Protein AF-A0A512NND5-F1 (afdb_monomer_lite)

Structure (mmCIF, N/CA/C/O backbone):
data_AF-A0A512NND5-F1
#
_entry.id   AF-A0A512NND5-F1
#
loop_
_atom_site.group_PDB
_atom_site.id
_atom_site.type_symbol
_atom_site.label_atom_id
_atom_site.label_alt_id
_atom_site.label_comp_id
_atom_site.label_asym_id
_atom_site.label_entity_id
_atom_site.label_seq_id
_atom_site.pdbx_PDB_ins_code
_atom_site.Cartn_x
_atom_site.Cartn_y
_atom_site.Cartn_z
_atom_site.occupancy
_atom_site.B_iso_or_equiv
_atom_site.auth_seq_id
_atom_site.auth_comp_id
_atom_site.auth_asym_id
_atom_site.auth_atom_id
_atom_site.pdbx_PDB_model_num
ATOM 1 N N . MET A 1 1 ? -11.406 7.876 19.343 1.00 60.53 1 MET A N 1
ATOM 2 C CA . MET A 1 1 ? -9.991 7.635 19.027 1.00 60.53 1 MET A CA 1
ATOM 3 C C . MET A 1 1 ? -9.228 8.880 19.425 1.00 60.53 1 MET A C 1
ATOM 5 O O . MET A 1 1 ? -9.695 9.969 19.104 1.00 60.53 1 MET A O 1
ATOM 9 N N . ASN A 1 2 ? -8.161 8.745 20.202 1.00 78.69 2 ASN A N 1
ATOM 10 C CA . ASN A 1 2 ? -7.308 9.884 20.543 1.00 78.69 2 ASN A CA 1
ATOM 11 C C . ASN A 1 2 ? -6.292 10.144 19.409 1.00 78.69 2 ASN A C 1
ATOM 13 O O . ASN A 1 2 ? -6.144 9.344 18.482 1.00 78.69 2 ASN A O 1
ATOM 17 N N . GLU A 1 3 ? -5.609 11.284 19.459 1.00 83.88 3 GLU A N 1
ATOM 18 C CA . GLU A 1 3 ? -4.628 11.691 18.443 1.00 83.88 3 GLU A CA 1
ATOM 19 C C . GLU A 1 3 ? -3.521 10.639 18.240 1.00 83.88 3 GLU A C 1
ATOM 21 O O . GLU A 1 3 ? -3.140 10.334 17.113 1.00 83.88 3 GLU A O 1
ATOM 26 N N . LYS A 1 4 ? -3.088 9.986 19.324 1.00 80.38 4 LYS A N 1
ATOM 27 C CA . LYS A 1 4 ? -2.044 8.953 19.307 1.00 80.38 4 LYS A CA 1
ATOM 28 C C . LYS A 1 4 ? -2.448 7.714 18.502 1.00 80.38 4 LYS A C 1
ATOM 30 O O . LYS A 1 4 ? -1.646 7.195 17.734 1.00 80.38 4 LYS A O 1
ATOM 35 N N . GLU A 1 5 ? -3.679 7.244 18.663 1.00 76.62 5 GLU A N 1
ATOM 36 C CA . GLU A 1 5 ? -4.217 6.105 17.906 1.00 76.62 5 GLU A CA 1
ATOM 37 C C . GLU A 1 5 ? -4.374 6.436 16.413 1.00 76.62 5 GLU A C 1
ATOM 39 O O . GLU A 1 5 ? -4.168 5.580 15.557 1.00 76.62 5 GLU A O 1
ATOM 44 N N . THR A 1 6 ? -4.696 7.694 16.097 1.00 80.06 6 THR A N 1
ATOM 45 C CA . THR A 1 6 ? -4.797 8.172 14.708 1.00 80.06 6 THR A CA 1
ATOM 46 C C . THR A 1 6 ? -3.428 8.223 14.047 1.00 80.06 6 THR A C 1
ATOM 48 O O . THR A 1 6 ? -3.268 7.704 12.947 1.00 80.06 6 THR A O 1
ATOM 51 N N . ASN A 1 7 ? -2.427 8.765 14.741 1.00 84.50 7 ASN A N 1
ATOM 52 C CA . ASN A 1 7 ? -1.059 8.832 14.231 1.00 84.50 7 ASN A CA 1
ATOM 53 C C . ASN A 1 7 ? -0.472 7.431 14.011 1.00 84.50 7 ASN A C 1
ATOM 55 O O . ASN A 1 7 ? 0.108 7.175 12.962 1.00 84.50 7 ASN A O 1
ATOM 59 N N . ALA A 1 8 ? -0.717 6.492 14.930 1.00 82.06 8 ALA A N 1
ATOM 60 C CA . ALA A 1 8 ? -0.279 5.104 14.769 1.00 82.06 8 ALA A CA 1
ATOM 61 C C . ALA A 1 8 ? -0.907 4.420 13.537 1.00 82.06 8 ALA A C 1
ATOM 63 O O . ALA A 1 8 ? -0.245 3.643 12.850 1.00 82.06 8 ALA A O 1
ATOM 64 N N . LEU A 1 9 ? -2.177 4.713 13.231 1.00 83.00 9 LEU A N 1
ATOM 65 C CA . LEU A 1 9 ? -2.826 4.207 12.021 1.00 83.00 9 LEU A CA 1
ATOM 66 C C . LEU A 1 9 ? -2.223 4.822 10.752 1.00 83.00 9 LEU A C 1
ATOM 68 O O . LEU A 1 9 ? -2.028 4.108 9.770 1.00 83.00 9 LEU A O 1
ATOM 72 N N . VAL A 1 10 ? -1.925 6.124 10.768 1.00 86.12 10 VAL A N 1
ATOM 73 C CA . VAL A 1 10 ? -1.276 6.813 9.643 1.00 86.12 10 VAL A CA 1
ATOM 74 C C . VAL A 1 10 ? 0.101 6.212 9.368 1.00 86.12 10 VAL A C 1
ATOM 76 O O . VAL A 1 10 ? 0.351 5.798 8.240 1.00 86.12 10 VAL A O 1
ATOM 79 N N . GLU A 1 11 ? 0.943 6.052 10.390 1.00 87.06 11 GLU A N 1
ATOM 80 C CA . GLU A 1 11 ? 2.271 5.436 10.254 1.00 87.06 11 GLU A CA 1
ATOM 81 C C . GLU A 1 11 ? 2.188 4.007 9.689 1.00 87.06 11 GLU A C 1
ATOM 83 O O . GLU A 1 11 ? 2.951 3.626 8.797 1.00 87.06 11 GLU A O 1
ATOM 88 N N . ALA A 1 12 ? 1.222 3.209 10.158 1.00 84.12 12 ALA A N 1
ATOM 89 C CA . ALA A 1 12 ? 1.005 1.857 9.648 1.00 84.12 12 ALA A CA 1
ATOM 90 C C . ALA A 1 12 ? 0.587 1.851 8.167 1.00 84.12 12 ALA A C 1
ATOM 92 O O . ALA A 1 12 ? 1.040 1.005 7.393 1.00 84.12 12 ALA A O 1
ATOM 93 N N . LEU A 1 13 ? -0.265 2.794 7.756 1.00 87.00 13 LEU A N 1
ATOM 94 C CA . LEU A 1 13 ? -0.693 2.932 6.366 1.00 87.00 13 LEU A CA 1
ATOM 95 C C . LEU A 1 13 ? 0.453 3.390 5.458 1.00 87.00 13 LEU A C 1
ATOM 97 O O . LEU A 1 13 ? 0.620 2.823 4.379 1.00 87.00 13 LEU A O 1
ATOM 101 N N . GLU A 1 14 ? 1.270 4.344 5.899 1.00 87.94 14 GLU A N 1
ATOM 102 C CA . GLU A 1 14 ? 2.461 4.795 5.170 1.00 87.94 14 GLU A CA 1
ATOM 103 C C . GLU A 1 14 ? 3.460 3.651 4.954 1.00 87.94 14 GLU A C 1
ATOM 105 O O . GLU A 1 14 ? 3.977 3.477 3.846 1.00 87.94 14 GLU A O 1
ATOM 110 N N . ALA A 1 15 ? 3.680 2.818 5.976 1.00 85.81 15 ALA A N 1
ATOM 111 C CA . ALA A 1 15 ? 4.536 1.641 5.870 1.00 85.81 15 ALA A CA 1
ATOM 112 C C . ALA A 1 15 ? 4.014 0.644 4.820 1.00 85.81 15 ALA A C 1
ATOM 114 O O . ALA A 1 15 ? 4.781 0.178 3.977 1.00 85.81 15 ALA A O 1
ATOM 115 N N . VAL A 1 16 ? 2.706 0.365 4.820 1.00 85.56 16 VAL A N 1
ATOM 116 C CA . VAL A 1 16 ? 2.064 -0.526 3.838 1.00 85.56 16 VAL A CA 1
ATOM 117 C C . VAL A 1 16 ? 2.167 0.039 2.422 1.00 85.56 16 VAL A C 1
ATOM 119 O O . VAL A 1 16 ? 2.482 -0.700 1.490 1.00 85.56 16 VAL A O 1
ATOM 122 N N . MET A 1 17 ? 1.941 1.343 2.244 1.00 83.00 17 MET A N 1
ATOM 123 C CA . MET A 1 17 ? 2.092 1.995 0.943 1.00 83.00 17 MET A CA 1
ATOM 124 C C . MET A 1 17 ? 3.531 1.873 0.437 1.00 83.00 17 MET A C 1
ATOM 126 O O . MET A 1 17 ? 3.744 1.448 -0.695 1.00 83.00 17 MET A O 1
ATOM 130 N N . SER A 1 18 ? 4.517 2.187 1.279 1.00 82.81 18 SER A N 1
ATOM 131 C CA . SER A 1 18 ? 5.938 2.088 0.930 1.00 82.81 18 SER A CA 1
ATOM 132 C C . SER A 1 18 ? 6.337 0.662 0.537 1.00 82.81 18 SER A C 1
ATOM 134 O O . SER A 1 18 ? 7.010 0.473 -0.476 1.00 82.81 18 SER A O 1
ATOM 136 N N . ASP A 1 19 ? 5.879 -0.350 1.280 1.00 83.00 19 ASP A N 1
ATOM 137 C CA . ASP A 1 19 ? 6.188 -1.756 1.001 1.00 83.00 19 ASP A CA 1
ATOM 138 C C . ASP A 1 19 ? 5.599 -2.229 -0.337 1.00 83.00 19 ASP A C 1
ATOM 140 O O . ASP A 1 19 ? 6.313 -2.771 -1.182 1.00 83.00 19 ASP A O 1
ATOM 144 N N . VAL A 1 20 ? 4.319 -1.933 -0.591 1.00 78.88 20 VAL A N 1
ATOM 145 C CA . VAL A 1 20 ? 3.649 -2.282 -1.857 1.00 78.88 20 VAL A CA 1
ATOM 146 C C . VAL A 1 20 ? 4.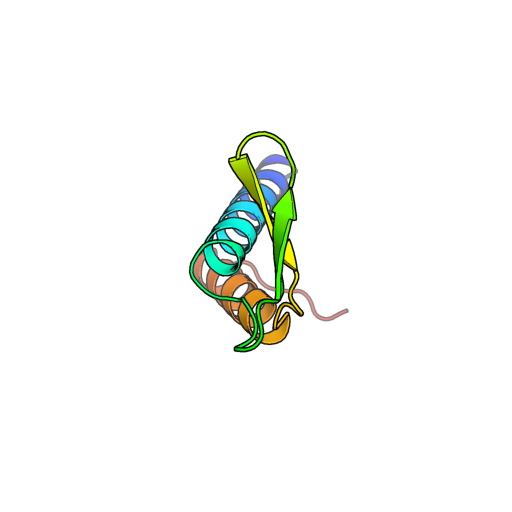318 -1.592 -3.045 1.00 78.88 20 VAL A C 1
A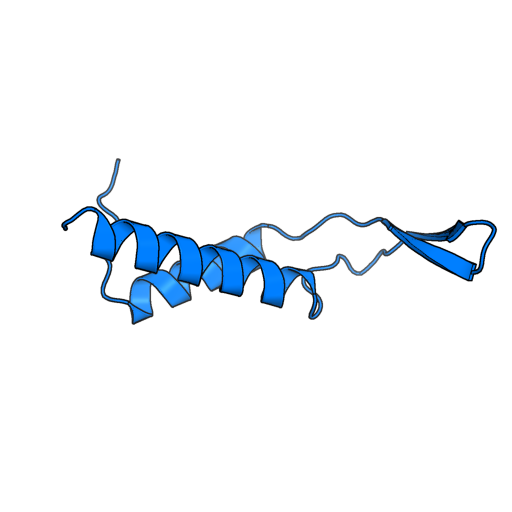TOM 148 O O . VAL A 1 20 ? 4.511 -2.207 -4.098 1.00 78.88 20 VAL A O 1
ATOM 151 N N . LEU A 1 21 ? 4.689 -0.321 -2.884 1.00 75.75 21 LEU A N 1
ATOM 152 C CA . LEU A 1 21 ? 5.355 0.450 -3.929 1.00 75.75 21 LEU A CA 1
ATOM 153 C C . LEU A 1 21 ? 6.774 -0.057 -4.199 1.00 75.75 21 LEU A C 1
ATOM 155 O O . LEU A 1 21 ? 7.179 -0.039 -5.352 1.00 75.75 21 LEU A O 1
ATOM 159 N N . ARG A 1 22 ? 7.508 -0.553 -3.193 1.00 75.75 22 ARG A N 1
ATOM 160 C CA . ARG A 1 22 ? 8.859 -1.124 -3.360 1.00 75.75 22 ARG A CA 1
ATOM 161 C C . ARG A 1 22 ? 8.860 -2.547 -3.918 1.00 75.75 22 ARG A C 1
ATOM 163 O O . ARG A 1 22 ? 9.735 -2.876 -4.710 1.00 75.75 22 ARG A O 1
ATOM 170 N N . ASN A 1 23 ? 7.888 -3.380 -3.546 1.00 69.69 23 ASN A N 1
ATOM 171 C CA . ASN A 1 23 ? 7.928 -4.828 -3.804 1.00 69.69 23 ASN A CA 1
ATOM 172 C C . ASN A 1 23 ? 7.173 -5.297 -5.056 1.00 69.69 23 ASN A C 1
ATOM 174 O O . ASN A 1 23 ? 6.983 -6.497 -5.239 1.00 69.69 23 ASN A O 1
ATOM 178 N N . GLY A 1 24 ? 6.735 -4.394 -5.934 1.00 61.84 24 GLY A N 1
ATOM 179 C CA . GLY A 1 24 ? 6.141 -4.810 -7.212 1.00 61.84 24 GLY A CA 1
ATOM 180 C C . GLY A 1 24 ? 4.716 -4.337 -7.467 1.00 61.84 24 GLY A C 1
ATOM 181 O O . GLY A 1 24 ? 4.091 -4.809 -8.408 1.00 61.84 24 GLY A O 1
ATOM 182 N N . GLY A 1 25 ? 4.218 -3.328 -6.745 1.00 59.38 25 GLY A N 1
ATOM 183 C CA . GLY A 1 25 ? 3.070 -2.519 -7.187 1.00 59.38 25 GLY A CA 1
ATOM 184 C C . GLY A 1 25 ? 3.367 -1.639 -8.416 1.00 59.38 25 GLY A C 1
ATOM 185 O O . GLY A 1 25 ? 2.717 -0.614 -8.616 1.00 59.38 25 GLY A O 1
ATOM 186 N N . HIS A 1 26 ? 4.384 -2.002 -9.199 1.00 57.22 26 HIS A N 1
ATOM 187 C CA . HIS A 1 26 ? 4.830 -1.312 -10.401 1.00 57.22 26 HIS A CA 1
ATOM 188 C C . HIS A 1 26 ? 4.023 -1.904 -11.559 1.00 57.22 26 HIS A C 1
ATOM 190 O O . HIS A 1 26 ? 3.688 -3.093 -11.526 1.00 57.22 26 HIS A O 1
ATOM 196 N N . PRO A 1 27 ? 3.685 -1.130 -12.594 1.00 55.25 27 PRO A N 1
ATOM 197 C CA . PRO A 1 27 ? 3.079 -1.733 -13.766 1.00 55.25 27 PRO A CA 1
ATOM 198 C C . PRO A 1 27 ? 4.106 -2.651 -14.429 1.00 55.25 27 PRO A C 1
ATOM 200 O O . PRO A 1 27 ? 5.316 -2.492 -14.288 1.00 55.25 27 PRO A O 1
ATOM 203 N N . THR A 1 28 ? 3.610 -3.564 -15.248 1.00 55.56 28 THR A N 1
ATOM 204 C CA . THR A 1 28 ? 4.404 -4.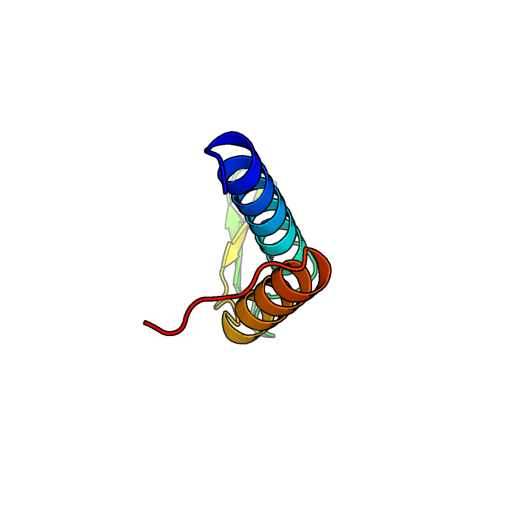446 -16.113 1.00 55.56 28 THR A CA 1
ATOM 205 C C . THR A 1 28 ? 5.300 -3.685 -17.110 1.00 55.56 28 THR A C 1
ATOM 207 O O . THR A 1 28 ? 6.082 -4.309 -17.819 1.00 55.56 28 THR A O 1
ATOM 210 N N . VAL A 1 29 ? 5.191 -2.351 -17.170 1.00 51.69 29 VAL A N 1
ATOM 211 C CA . VAL A 1 29 ? 5.953 -1.448 -18.037 1.00 51.69 29 VAL A CA 1
ATOM 212 C C . VAL A 1 29 ? 6.715 -0.454 -17.159 1.00 51.69 29 VAL A C 1
ATOM 214 O O . VAL A 1 29 ? 6.194 0.599 -16.799 1.00 51.69 29 VAL A O 1
ATOM 217 N N . ALA A 1 30 ? 7.934 -0.815 -16.773 1.00 62.66 30 ALA A N 1
ATOM 218 C CA . ALA A 1 30 ? 8.879 0.122 -16.184 1.00 62.66 30 ALA A CA 1
ATOM 219 C C . ALA A 1 30 ? 9.760 0.686 -17.304 1.00 62.66 30 ALA A C 1
ATOM 221 O O . ALA A 1 30 ? 10.408 -0.082 -18.019 1.00 62.66 30 ALA A O 1
ATOM 222 N N . GLU A 1 31 ? 9.792 2.008 -17.462 1.00 63.44 31 GLU A N 1
ATOM 223 C CA . GLU A 1 31 ? 10.834 2.659 -18.255 1.00 63.44 31 GLU A CA 1
ATOM 224 C C . GLU A 1 31 ? 12.044 2.874 -17.352 1.00 63.44 31 GLU A C 1
ATOM 226 O O . GLU A 1 31 ? 11.965 3.533 -16.314 1.00 63.44 31 GLU A O 1
ATOM 231 N N . VAL A 1 32 ? 13.158 2.260 -17.734 1.00 67.62 32 VAL A N 1
ATOM 232 C CA .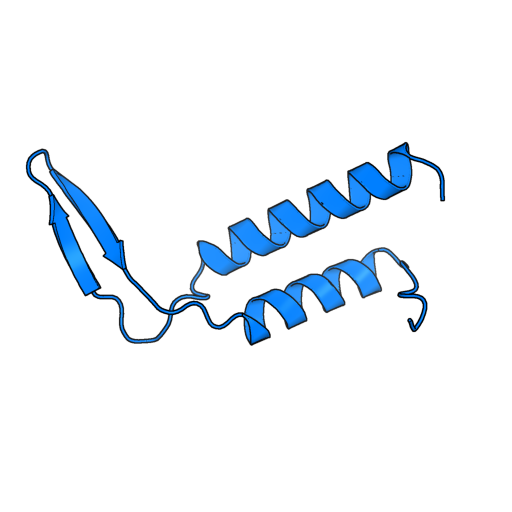 VAL A 1 32 ? 14.421 2.343 -17.007 1.00 67.62 32 VAL A CA 1
ATOM 233 C C . VAL A 1 32 ? 15.314 3.318 -17.758 1.00 67.62 32 VAL A C 1
ATOM 235 O O . VAL A 1 32 ? 15.814 2.987 -18.834 1.00 67.62 32 VAL A O 1
ATOM 238 N N . THR A 1 33 ? 15.518 4.511 -17.198 1.00 74.38 33 THR A N 1
ATOM 239 C CA . THR A 1 33 ? 16.398 5.522 -17.799 1.00 74.38 33 THR A CA 1
ATOM 240 C C . THR A 1 33 ? 17.692 5.628 -16.990 1.00 74.38 33 THR A C 1
ATOM 242 O O . THR A 1 33 ? 17.652 5.981 -15.807 1.00 74.38 33 THR A O 1
ATOM 245 N N . PRO A 1 34 ? 18.859 5.320 -17.582 1.00 72.81 34 PRO A N 1
ATOM 246 C CA . PRO A 1 34 ? 20.136 5.515 -16.911 1.00 72.81 34 PRO A CA 1
ATOM 247 C C . PRO A 1 34 ? 20.459 7.010 -16.788 1.00 72.81 34 PRO A C 1
ATOM 249 O O . PRO A 1 34 ? 20.417 7.751 -17.771 1.00 72.81 34 PRO A O 1
ATOM 252 N N . ILE A 1 35 ? 20.833 7.443 -15.584 1.00 78.88 35 ILE A N 1
ATOM 253 C CA . ILE A 1 35 ? 21.286 8.805 -15.289 1.00 78.88 35 ILE A CA 1
ATOM 254 C C . ILE A 1 35 ? 22.824 8.797 -15.187 1.00 78.88 35 ILE A C 1
ATOM 256 O O . ILE A 1 35 ? 23.400 7.890 -14.568 1.00 78.88 35 ILE A O 1
ATOM 260 N N . PRO A 1 36 ? 23.529 9.797 -15.752 1.00 73.69 36 PRO A N 1
ATOM 261 C CA . PRO A 1 36 ? 24.968 9.953 -15.550 1.00 73.69 36 PRO A CA 1
ATOM 262 C C . PRO A 1 36 ? 25.343 9.916 -14.060 1.00 73.69 36 PRO A C 1
ATOM 264 O O . PRO A 1 36 ? 24.726 10.592 -13.242 1.00 73.69 36 PRO A O 1
ATOM 267 N N . GLY A 1 37 ? 26.357 9.120 -13.707 1.00 80.31 37 GLY A N 1
ATOM 268 C CA . GLY A 1 37 ? 26.748 8.872 -12.310 1.00 80.31 37 GLY A CA 1
ATOM 269 C C . GLY A 1 37 ? 26.306 7.516 -11.745 1.00 80.31 37 GLY A C 1
ATOM 270 O O . GLY A 1 37 ? 26.518 7.261 -10.565 1.00 80.31 37 GLY A O 1
ATOM 271 N N . GLY A 1 38 ? 25.732 6.633 -12.571 1.00 75.75 38 GLY A N 1
ATOM 272 C CA . GLY A 1 38 ? 25.394 5.257 -12.178 1.00 75.75 38 GLY A CA 1
ATOM 273 C C . GLY A 1 38 ? 24.061 5.124 -11.440 1.00 75.75 38 GLY A C 1
ATOM 274 O O . GLY A 1 38 ? 23.758 4.061 -10.903 1.00 75.75 38 GLY A O 1
ATOM 275 N N . LEU A 1 39 ? 23.260 6.188 -11.419 1.00 67.12 39 LEU A N 1
ATOM 276 C CA . LEU A 1 39 ? 21.903 6.161 -10.890 1.00 67.12 39 LEU A CA 1
ATOM 277 C C . LEU A 1 39 ? 20.934 5.720 -11.990 1.00 67.12 39 LEU A C 1
ATOM 279 O O . LEU A 1 39 ? 21.163 5.958 -13.174 1.00 67.12 39 LEU A O 1
ATOM 283 N N . THR A 1 40 ? 19.855 5.051 -11.604 1.00 72.12 40 THR A N 1
ATOM 284 C CA . THR A 1 40 ? 18.820 4.577 -12.527 1.00 72.12 40 THR A CA 1
ATOM 285 C C . THR A 1 40 ? 17.482 5.141 -12.087 1.00 72.12 40 THR A C 1
ATOM 287 O O . THR A 1 40 ? 17.079 4.933 -10.943 1.00 72.12 40 THR A O 1
ATOM 290 N N . GLU A 1 41 ? 16.804 5.851 -12.985 1.00 65.00 41 GLU A N 1
ATOM 291 C CA . GLU A 1 41 ? 15.418 6.258 -12.778 1.00 65.00 41 GLU A CA 1
ATOM 292 C C . GLU A 1 41 ? 14.492 5.144 -13.257 1.00 65.00 41 GLU A C 1
ATOM 294 O O . GLU A 1 41 ? 14.657 4.626 -14.363 1.00 65.00 41 GLU A O 1
ATOM 299 N N . ILE A 1 42 ? 13.525 4.775 -12.419 1.00 65.00 42 ILE A N 1
ATOM 300 C CA . ILE A 1 42 ? 12.490 3.803 -12.762 1.00 65.00 42 ILE A CA 1
ATOM 301 C C . ILE A 1 42 ? 11.162 4.556 -12.795 1.00 65.00 42 ILE A C 1
ATOM 303 O O . ILE A 1 42 ? 10.610 4.901 -11.751 1.00 65.00 42 ILE A O 1
ATOM 307 N N . GLY A 1 43 ? 10.671 4.824 -14.004 1.00 60.50 43 GLY A N 1
ATOM 308 C CA . GLY A 1 43 ? 9.365 5.432 -14.245 1.00 60.50 43 GLY A CA 1
ATOM 309 C C . GLY A 1 43 ? 8.289 4.367 -14.457 1.00 60.50 43 GLY A C 1
ATOM 310 O O . GLY A 1 43 ? 8.514 3.377 -15.155 1.00 60.50 43 GLY A O 1
ATOM 311 N N . GLY A 1 44 ? 7.105 4.556 -13.867 1.00 66.06 44 GLY A N 1
ATOM 312 C CA . GLY A 1 44 ? 5.977 3.642 -14.051 1.00 66.06 44 GLY A CA 1
ATOM 313 C C . GLY A 1 44 ? 4.644 4.172 -13.513 1.00 66.06 44 GLY A C 1
ATOM 314 O O . GLY A 1 44 ? 4.580 5.016 -12.625 1.00 66.06 44 GLY A O 1
ATOM 315 N N . THR A 1 45 ? 3.546 3.655 -14.059 1.00 67.06 45 THR A N 1
ATOM 316 C CA . THR A 1 45 ? 2.170 3.805 -13.561 1.00 67.06 45 THR A CA 1
ATOM 317 C C . THR A 1 45 ? 1.852 2.846 -12.409 1.00 67.06 45 THR A C 1
ATOM 319 O O . THR A 1 45 ? 1.598 1.662 -12.619 1.00 67.06 45 THR A O 1
ATOM 322 N N . PHE A 1 46 ? 1.779 3.347 -11.181 1.00 68.69 46 PHE A N 1
ATOM 323 C CA . PHE A 1 46 ? 1.379 2.527 -10.036 1.00 68.69 46 PHE A CA 1
ATOM 324 C C . PHE A 1 46 ? -0.076 2.065 -10.141 1.00 68.69 46 PHE A C 1
ATOM 326 O O . PHE A 1 46 ? -0.988 2.865 -10.368 1.00 68.69 46 PHE A O 1
ATOM 333 N N . ASN A 1 47 ? -0.317 0.774 -9.900 1.00 73.31 47 ASN A N 1
ATOM 334 C CA . ASN A 1 47 ? -1.679 0.280 -9.746 1.00 73.31 47 ASN A CA 1
ATOM 335 C C . ASN A 1 47 ? -2.187 0.638 -8.342 1.00 73.31 47 ASN A C 1
ATOM 337 O O . ASN A 1 47 ? -2.094 -0.149 -7.396 1.00 73.31 47 ASN A O 1
ATOM 341 N N . LEU A 1 48 ? -2.743 1.843 -8.211 1.00 76.44 48 LEU A N 1
ATOM 342 C CA . LEU A 1 48 ? -3.287 2.349 -6.949 1.00 76.44 48 LEU A CA 1
ATOM 343 C C . LEU A 1 48 ? -4.401 1.462 -6.378 1.00 76.44 48 LEU A C 1
ATOM 345 O O . LEU A 1 48 ? -4.645 1.500 -5.178 1.00 76.44 48 LEU A O 1
ATOM 349 N N . SER A 1 49 ? -5.048 0.619 -7.189 1.00 79.81 49 SER A N 1
ATOM 350 C CA . SER A 1 49 ? -6.034 -0.352 -6.704 1.00 79.81 49 SER A CA 1
ATOM 351 C C . SER A 1 49 ? -5.397 -1.429 -5.817 1.00 79.81 49 SER A C 1
ATOM 353 O O . SER A 1 49 ? -6.034 -1.891 -4.871 1.00 79.81 49 SER A O 1
ATOM 355 N N . ILE A 1 50 ? -4.146 -1.821 -6.089 1.00 79.88 50 ILE A N 1
ATOM 356 C CA . ILE A 1 50 ? -3.388 -2.771 -5.255 1.00 79.88 50 ILE A CA 1
ATOM 357 C C . ILE A 1 50 ? -3.016 -2.112 -3.927 1.00 79.88 50 ILE A C 1
ATOM 359 O O . ILE A 1 50 ? -3.250 -2.696 -2.869 1.00 79.88 50 ILE A O 1
ATOM 363 N N . VAL A 1 51 ? -2.522 -0.872 -3.980 1.00 81.75 51 VAL A N 1
ATOM 364 C CA . VAL A 1 51 ? -2.205 -0.073 -2.786 1.00 81.75 51 VAL A CA 1
ATOM 365 C C . VAL A 1 51 ? -3.456 0.108 -1.922 1.00 81.75 51 VAL A C 1
ATOM 367 O O . VAL A 1 51 ? -3.442 -0.216 -0.739 1.00 81.75 51 VAL A O 1
ATOM 370 N N . ALA A 1 52 ? -4.574 0.521 -2.526 1.00 83.81 52 ALA A N 1
ATOM 371 C CA . ALA A 1 52 ? -5.842 0.704 -1.829 1.00 83.81 52 ALA A CA 1
ATOM 372 C C . ALA A 1 52 ? -6.329 -0.589 -1.156 1.00 83.81 52 ALA A C 1
ATOM 374 O O . ALA A 1 52 ? -6.754 -0.557 -0.003 1.00 83.81 52 ALA A O 1
ATOM 375 N N . ARG A 1 53 ? -6.226 -1.745 -1.829 1.00 85.81 53 ARG A N 1
ATOM 376 C CA . ARG A 1 53 ? -6.576 -3.046 -1.232 1.00 85.81 53 ARG A CA 1
ATOM 377 C C . ARG A 1 53 ? -5.690 -3.397 -0.036 1.00 85.81 53 ARG A C 1
ATOM 379 O O . ARG A 1 53 ? -6.215 -3.871 0.968 1.00 85.81 53 ARG A O 1
ATOM 386 N N . ALA A 1 54 ? -4.383 -3.161 -0.127 1.00 84.38 54 ALA A N 1
ATOM 387 C CA . ALA A 1 54 ? -3.455 -3.425 0.970 1.00 84.38 54 ALA A CA 1
ATOM 388 C C . ALA A 1 54 ? -3.744 -2.525 2.185 1.00 84.38 54 ALA A C 1
ATOM 390 O O . ALA A 1 54 ? -3.818 -3.014 3.313 1.00 84.38 54 ALA A O 1
ATOM 391 N N . CYS A 1 55 ? -4.006 -1.236 1.957 1.00 86.19 55 CYS A N 1
ATOM 392 C CA . CYS A 1 55 ? -4.417 -0.302 3.005 1.00 86.19 55 CYS A CA 1
ATOM 393 C C . CYS A 1 55 ? -5.742 -0.716 3.663 1.00 86.19 55 CYS A C 1
ATOM 395 O O . CYS A 1 55 ? -5.841 -0.711 4.888 1.00 86.19 55 CYS A O 1
ATOM 397 N N . LEU A 1 56 ? -6.744 -1.133 2.879 1.00 86.50 56 LEU A N 1
ATOM 398 C CA . LEU A 1 56 ? -8.020 -1.624 3.413 1.00 86.50 56 LEU A CA 1
ATOM 399 C C . LEU A 1 56 ? -7.842 -2.877 4.282 1.00 86.50 56 LEU A C 1
ATOM 401 O O . LEU A 1 56 ? -8.459 -2.972 5.337 1.00 86.50 56 LEU A O 1
ATOM 405 N N . GLN A 1 57 ? -6.966 -3.809 3.893 1.00 86.06 57 GLN A N 1
ATOM 406 C CA . GLN A 1 57 ? -6.637 -4.969 4.731 1.00 86.06 57 GLN A CA 1
ATOM 407 C C . GLN A 1 57 ? -5.922 -4.574 6.028 1.00 86.06 57 GLN A C 1
ATOM 409 O O . GLN A 1 57 ? -6.184 -5.166 7.072 1.00 86.06 57 GLN A O 1
ATOM 414 N N . ALA A 1 58 ? -5.016 -3.595 5.984 1.00 83.81 58 ALA A N 1
ATOM 415 C CA . ALA A 1 58 ? -4.333 -3.100 7.179 1.00 83.81 58 ALA A CA 1
ATOM 416 C C . ALA A 1 58 ? -5.310 -2.429 8.159 1.00 83.81 58 ALA A C 1
ATOM 418 O O . ALA A 1 58 ? -5.220 -2.643 9.366 1.00 83.81 58 ALA A O 1
ATOM 419 N N . ILE A 1 59 ? -6.277 -1.681 7.628 1.00 84.94 59 ILE A N 1
ATOM 420 C CA . ILE A 1 59 ? -7.381 -1.077 8.380 1.00 84.94 59 ILE A CA 1
ATOM 421 C C . ILE A 1 59 ? -8.274 -2.144 9.028 1.00 84.94 59 ILE A C 1
ATOM 423 O O . ILE A 1 59 ? -8.600 -2.044 10.208 1.00 84.94 59 ILE A O 1
ATOM 427 N N . ASP A 1 60 ? -8.639 -3.186 8.282 1.00 84.00 60 ASP A N 1
ATOM 428 C CA . ASP A 1 60 ? -9.461 -4.282 8.806 1.00 84.00 60 ASP A CA 1
ATOM 429 C C . ASP A 1 60 ? -8.737 -5.021 9.947 1.00 84.00 60 ASP A C 1
ATOM 431 O O . ASP A 1 60 ? -9.298 -5.256 11.018 1.00 84.00 60 ASP A O 1
ATOM 435 N N . ARG A 1 61 ? -7.431 -5.280 9.780 1.00 80.56 61 ARG A N 1
ATOM 436 C CA . ARG A 1 61 ? -6.573 -5.891 10.813 1.00 80.56 61 ARG A CA 1
ATOM 437 C C . ARG A 1 61 ? -6.384 -5.020 12.051 1.00 80.56 61 ARG A C 1
ATOM 439 O O . ARG A 1 61 ? -6.205 -5.566 13.136 1.00 80.56 61 ARG A O 1
ATOM 446 N N . SER A 1 62 ? -6.398 -3.695 11.909 1.00 75.31 62 SER A N 1
ATOM 447 C CA . SER A 1 62 ? -6.301 -2.781 13.052 1.00 75.31 62 SER A CA 1
ATOM 448 C C . SER A 1 62 ? -7.625 -2.641 13.811 1.00 75.31 62 SER A C 1
ATOM 450 O O . SER A 1 62 ? -7.663 -1.997 14.859 1.00 75.31 62 SER A O 1
ATOM 452 N N . GLY A 1 63 ? -8.712 -3.249 13.312 1.00 72.62 63 GLY A N 1
ATOM 453 C CA . GLY A 1 63 ? -10.054 -3.110 13.876 1.00 72.62 63 GLY A CA 1
ATOM 454 C C . GLY A 1 63 ? -10.654 -1.718 13.656 1.00 72.62 63 GLY A C 1
ATOM 455 O O . GLY A 1 63 ? -11.656 -1.370 14.289 1.00 72.62 63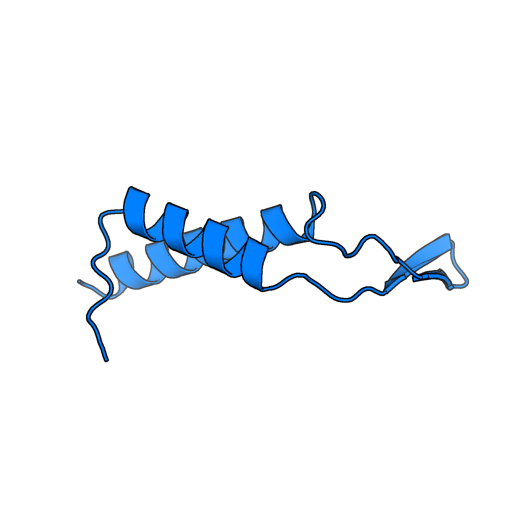 GLY A O 1
ATOM 456 N N . TYR A 1 64 ? -10.056 -0.906 12.778 1.00 69.31 64 TYR A N 1
ATOM 457 C CA . TYR A 1 64 ? -10.529 0.437 12.487 1.00 69.31 64 TYR A CA 1
ATOM 458 C C . TYR A 1 64 ? -11.785 0.376 11.614 1.00 69.31 64 TYR A C 1
ATOM 460 O O . TYR A 1 64 ? -11.768 -0.089 10.474 1.00 69.31 64 TYR A O 1
ATOM 468 N N . LYS A 1 65 ? -12.904 0.883 12.140 1.00 64.56 65 LYS A N 1
ATOM 469 C CA . LYS A 1 65 ? -14.137 1.024 11.364 1.00 64.56 65 LYS A CA 1
ATOM 470 C C . LYS A 1 65 ? -14.070 2.297 10.535 1.00 64.56 65 LYS A C 1
ATOM 472 O O . LYS A 1 65 ? -14.208 3.394 11.072 1.00 64.56 65 LYS A O 1
ATOM 477 N N . LEU A 1 66 ? -13.915 2.136 9.222 1.00 61.44 66 LEU A N 1
ATOM 478 C CA . LEU A 1 66 ? -14.168 3.209 8.266 1.00 61.44 66 LEU A CA 1
ATOM 479 C C . LEU A 1 66 ? -15.624 3.652 8.427 1.00 61.44 66 LEU A C 1
ATOM 481 O O . LEU A 1 66 ? -16.549 2.904 8.109 1.00 61.44 66 LEU A O 1
ATOM 485 N N . LEU A 1 67 ? -15.827 4.851 8.966 1.00 54.09 67 LEU A N 1
ATOM 486 C CA . LEU A 1 67 ? -17.149 5.457 8.983 1.00 54.09 67 LEU A CA 1
ATOM 487 C C . LEU A 1 67 ? -17.516 5.807 7.532 1.00 54.09 67 LEU A C 1
ATOM 489 O O . LEU A 1 67 ? -16.705 6.447 6.854 1.00 54.09 67 LEU A O 1
ATOM 493 N N . PRO A 1 68 ? -18.686 5.378 7.028 1.00 52.88 68 PRO A N 1
ATOM 494 C CA . PRO A 1 68 ? -19.153 5.837 5.729 1.00 52.88 68 PRO A CA 1
ATOM 495 C C . PRO A 1 68 ? -19.288 7.366 5.762 1.00 52.88 68 PRO A C 1
ATOM 497 O O . PRO A 1 68 ? -19.770 7.921 6.751 1.00 52.88 68 PRO A O 1
ATOM 500 N N . A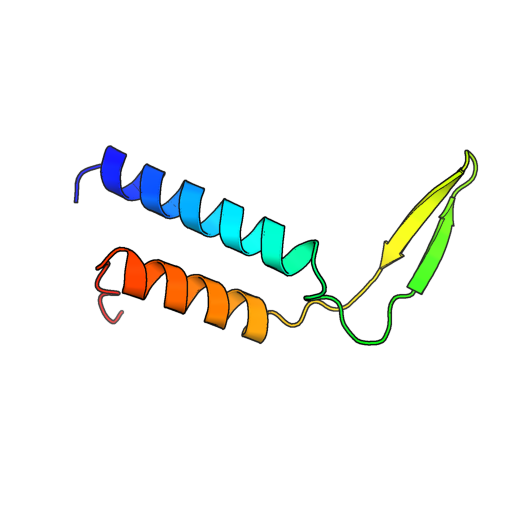RG A 1 69 ? -18.787 8.023 4.708 1.00 47.50 69 ARG A N 1
ATOM 501 C CA . ARG A 1 69 ? -18.952 9.466 4.490 1.00 47.50 69 ARG A CA 1
ATOM 502 C C . ARG A 1 69 ? -20.397 9.813 4.166 1.00 47.50 69 ARG A C 1
ATOM 504 O O . ARG A 1 69 ? -21.041 8.995 3.472 1.00 47.50 69 ARG A O 1
#

pLDDT: mean 74.19, std 10.64, range [47.5, 87.94]

Sequence (69 aa):
MNEKETNALVEALEAVMSDVLRNGGHPTVAEVTPIPGGLTEIGGTFNLSIVARACLQAIDRSGYKLLPR

Radius of gyration: 16.09 Å; chains: 1; bounding box: 46×18×39 Å

Foldseek 3Di:
DDPVLVVVLVVLLVVLLVCCVPPPLFPPDWDWDQDPPRDIDTDGDGPVVVSVVSSVVSCVVSVHDDDDD

Organism: NCBI:txid1230389

Secondary structure (DSSP, 8-state):
--HHHHHHHHHHHHHHHHHHHHTT-S-S--EEEEETTTEEEEE----HHHHHHHHHHHHHHTT------